Protein AF-A0A7V9KGL1-F1 (afdb_monomer_lite)

Secondary structure (DSSP, 8-state):
-----------------------------PPPS--HHHHHHHHHHHHHHHHHHHHHHHHHHTT---SSS--HHHHHHHIIIIIIIIS--S-GGGTTHHHHHHHHHHHHHH-SS---HHHHHHHHHHHHHHHHHHHHHHT-

pLDDT: mean 81.24, std 22.67, range [27.09, 98.25]

Radius of gyration: 26.01 Å; chains: 1; bounding box: 91×36×64 Å

Foldseek 3Di:
DDDDDDDDDDDPDDPDDDDDDDDPDPPDDPDPPPDQQLVLLVLLQVLLVLLQVLLVVLCVLVVHDDPDDDDLVVSLCCCLPPCCPPVNVDDNVCSCLNVLSVVQNCCSPPNPHTDHPVSSVVSNVSSVVNSVSSVVVVVD

Sequence (140 aa):
MPFRSLLQSGAWTTTRCAFSPRRKKAWPRRRPISATPAIYNSCANRCYYACFHATIAALLHEGIRPTGRWGHDYVQAQFAGQLVHRRKRYASAFRTTLVETFALRRIADYSTDSVSRAEGRRALTRTSAFTKAIAGRAGT

Structure (mmCIF, N/CA/C/O backbone):
data_AF-A0A7V9KGL1-F1
#
_entry.id   AF-A0A7V9KGL1-F1
#
loop_
_atom_site.group_PDB
_atom_site.id
_atom_site.type_symbol
_atom_site.label_atom_id
_atom_site.label_alt_id
_atom_site.label_comp_id
_atom_site.label_asym_id
_atom_site.label_entity_id
_atom_site.label_seq_id
_atom_site.pdbx_PDB_ins_code
_atom_site.Cartn_x
_atom_site.Cartn_y
_atom_site.Cartn_z
_atom_site.occupancy
_atom_site.B_iso_or_equiv
_atom_site.auth_seq_id
_atom_site.auth_comp_id
_atom_site.auth_asym_id
_atom_site.auth_atom_id
_atom_site.pdbx_PDB_model_num
ATOM 1 N N . MET A 1 1 ? 73.058 -5.006 44.826 1.00 27.09 1 MET A N 1
ATOM 2 C CA . MET A 1 1 ? 73.276 -6.356 44.257 1.00 27.09 1 MET A CA 1
ATOM 3 C C . MET A 1 1 ? 71.903 -6.981 43.991 1.00 27.09 1 MET A C 1
ATOM 5 O O . MET A 1 1 ? 70.995 -6.671 44.748 1.00 27.09 1 MET A O 1
ATOM 9 N N . PRO A 1 2 ? 71.721 -7.692 42.867 1.00 53.69 2 PRO A N 1
ATOM 10 C CA . PRO A 1 2 ? 70.763 -7.382 41.786 1.00 53.69 2 PRO A CA 1
ATOM 11 C C . PRO A 1 2 ? 69.589 -8.400 41.738 1.00 53.69 2 PRO A C 1
ATOM 13 O O . PRO A 1 2 ? 69.592 -9.344 42.509 1.00 53.69 2 PRO A O 1
ATOM 16 N N . PHE A 1 3 ? 68.519 -8.259 40.941 1.00 35.19 3 PHE A N 1
ATOM 17 C CA . PHE A 1 3 ? 68.488 -8.608 39.512 1.00 35.19 3 PHE A CA 1
ATOM 18 C C . PHE A 1 3 ? 67.146 -8.206 38.856 1.00 35.19 3 PHE A C 1
ATOM 20 O O . PHE A 1 3 ? 66.078 -8.336 39.446 1.00 35.19 3 PHE A O 1
ATOM 27 N N . ARG A 1 4 ? 67.241 -7.718 37.613 1.00 40.28 4 ARG A N 1
ATOM 28 C CA . ARG A 1 4 ? 66.166 -7.392 36.656 1.00 40.28 4 ARG A CA 1
ATOM 29 C C . ARG A 1 4 ? 65.243 -8.593 36.368 1.00 40.28 4 ARG A C 1
ATOM 31 O O . ARG A 1 4 ? 65.736 -9.712 36.371 1.00 40.28 4 ARG A O 1
ATOM 38 N N . SER A 1 5 ? 64.012 -8.362 35.891 1.00 40.62 5 SER A N 1
ATOM 39 C CA . SER A 1 5 ? 63.656 -8.649 34.481 1.00 40.62 5 SER A CA 1
ATOM 40 C C . SER A 1 5 ? 62.189 -8.341 34.138 1.00 40.62 5 SER A C 1
ATOM 42 O O . SER A 1 5 ? 61.263 -8.802 34.792 1.00 40.62 5 SER A O 1
ATOM 44 N N . LEU A 1 6 ? 62.044 -7.566 33.061 1.00 39.72 6 LEU A N 1
ATOM 45 C CA . LEU A 1 6 ? 60.922 -7.412 32.134 1.00 39.72 6 LEU A CA 1
ATOM 46 C C . LEU A 1 6 ? 59.787 -8.454 32.182 1.00 39.72 6 LEU A C 1
ATOM 48 O O . LEU A 1 6 ? 60.007 -9.626 31.891 1.00 39.72 6 LEU A O 1
ATOM 52 N N . LEU A 1 7 ? 58.549 -7.956 32.258 1.00 43.31 7 LEU A N 1
ATOM 53 C CA . LEU A 1 7 ? 57.491 -8.416 31.357 1.00 43.31 7 LEU A CA 1
ATOM 54 C C . LEU A 1 7 ? 56.688 -7.221 30.833 1.00 43.31 7 LEU A C 1
ATOM 56 O O . LEU A 1 7 ? 55.841 -6.631 31.497 1.00 43.31 7 LEU A O 1
ATOM 60 N N . GLN A 1 8 ? 57.052 -6.862 29.608 1.00 41.34 8 GLN A N 1
ATOM 61 C CA . GLN A 1 8 ? 56.340 -6.003 28.682 1.00 41.34 8 GLN A CA 1
ATOM 62 C C . GLN A 1 8 ? 55.128 -6.746 28.089 1.00 41.34 8 GLN A C 1
ATOM 64 O O . GLN A 1 8 ? 55.218 -7.923 27.753 1.00 41.34 8 GLN A O 1
ATOM 69 N N . SER A 1 9 ? 54.054 -5.987 27.863 1.00 41.81 9 SER A N 1
ATOM 70 C CA . SER A 1 9 ? 53.191 -6.079 26.674 1.00 41.81 9 SER A CA 1
ATOM 71 C C . SER A 1 9 ? 52.309 -7.325 26.497 1.00 41.81 9 SER A C 1
ATOM 73 O O . SER A 1 9 ? 52.566 -8.181 25.655 1.00 41.81 9 SER A O 1
ATOM 75 N N . GLY A 1 10 ? 51.162 -7.346 27.182 1.00 37.38 10 GLY A N 1
ATOM 76 C CA . GLY A 1 10 ? 49.999 -8.146 26.781 1.00 37.38 10 GLY A CA 1
ATOM 77 C C . GLY A 1 10 ? 49.164 -7.407 25.732 1.00 37.38 10 GLY A C 1
ATOM 78 O O . GLY A 1 10 ? 48.276 -6.627 26.070 1.00 37.38 10 GLY A O 1
ATOM 79 N N . ALA A 1 11 ? 49.487 -7.620 24.458 1.00 39.25 11 ALA A N 1
ATOM 80 C CA . ALA A 1 11 ? 48.741 -7.114 23.315 1.00 39.25 11 ALA A CA 1
ATOM 81 C C . ALA A 1 11 ? 47.332 -7.734 23.252 1.00 39.25 11 ALA A C 1
ATOM 83 O O . ALA A 1 11 ? 47.184 -8.952 23.174 1.00 39.25 11 ALA A O 1
ATOM 84 N N . TRP A 1 12 ? 46.298 -6.891 23.218 1.00 39.34 12 TRP A N 1
ATOM 85 C CA . TRP A 1 12 ? 44.946 -7.284 22.823 1.00 39.34 12 TRP A CA 1
ATOM 86 C C . TRP A 1 12 ? 44.915 -7.460 21.305 1.00 39.34 12 TRP A C 1
ATOM 88 O O . TRP A 1 12 ? 44.553 -6.554 20.555 1.00 39.34 12 TRP A O 1
ATOM 98 N N . THR A 1 13 ? 45.350 -8.620 20.827 1.00 41.91 13 THR A N 1
ATOM 99 C CA . THR A 1 13 ? 45.176 -9.004 19.430 1.00 41.91 13 THR A CA 1
ATOM 100 C C . THR A 1 13 ? 43.731 -9.419 19.193 1.00 41.91 13 THR A C 1
ATOM 102 O O . THR A 1 13 ? 43.206 -10.365 19.773 1.00 41.91 13 THR A O 1
ATOM 105 N N . THR A 1 14 ? 43.081 -8.676 18.302 1.00 48.94 14 THR A N 1
ATOM 106 C CA . THR A 1 14 ? 41.792 -8.984 17.691 1.00 48.94 14 THR A CA 1
ATOM 107 C C . THR A 1 14 ? 41.827 -10.385 17.076 1.00 48.94 14 THR A C 1
ATOM 109 O O . THR A 1 14 ? 42.299 -10.572 15.952 1.00 48.94 14 THR A O 1
ATOM 112 N N . THR A 1 15 ? 41.314 -11.383 17.793 1.00 42.72 15 THR A N 1
ATOM 113 C CA . THR A 1 15 ? 41.082 -12.718 17.238 1.00 42.72 15 THR A CA 1
ATOM 114 C C . THR A 1 15 ? 39.968 -12.622 16.202 1.00 42.72 15 THR A C 1
ATOM 116 O O . THR A 1 15 ? 38.779 -12.618 16.514 1.00 42.72 15 THR A O 1
ATOM 119 N N . ARG A 1 16 ? 40.375 -12.506 14.935 1.00 39.91 16 ARG A N 1
ATOM 120 C CA . ARG A 1 16 ? 39.522 -12.737 13.771 1.00 39.91 16 ARG A CA 1
ATOM 121 C C . ARG A 1 16 ? 38.918 -14.134 13.888 1.00 39.91 16 ARG A C 1
ATOM 123 O O . ARG A 1 16 ? 39.651 -15.119 13.898 1.00 39.91 16 ARG A O 1
ATOM 130 N N . CYS A 1 17 ? 37.591 -14.219 13.899 1.00 34.50 17 CYS A N 1
ATOM 131 C CA . CYS A 1 17 ? 36.883 -15.459 13.608 1.00 34.50 17 CYS A CA 1
ATOM 132 C C . CYS A 1 17 ? 37.379 -16.007 12.262 1.00 34.50 17 CYS A C 1
ATOM 134 O O . CYS A 1 17 ? 37.217 -15.370 11.217 1.00 34.50 17 CYS A O 1
ATOM 136 N N . ALA A 1 18 ? 38.014 -17.175 12.300 1.00 37.12 18 ALA A N 1
ATOM 137 C CA . ALA A 1 18 ? 38.490 -17.889 11.130 1.00 37.12 18 ALA A CA 1
ATOM 138 C C . ALA A 1 18 ? 37.295 -18.314 10.260 1.00 37.12 18 ALA A C 1
ATOM 140 O O . ALA A 1 18 ? 36.572 -19.262 10.563 1.00 37.12 18 ALA A O 1
ATOM 141 N N . PHE A 1 19 ? 37.079 -17.588 9.165 1.00 39.69 19 PHE A N 1
ATOM 142 C CA . PHE A 1 19 ? 36.158 -17.965 8.099 1.00 39.69 19 PHE A CA 1
ATOM 143 C C . PHE A 1 19 ? 36.759 -19.145 7.320 1.00 39.69 19 PHE A C 1
ATOM 145 O O . PHE A 1 19 ? 37.718 -18.987 6.566 1.00 39.69 19 PHE A O 1
ATOM 152 N N . SER A 1 20 ? 36.210 -20.342 7.532 1.00 37.22 20 SER A N 1
ATOM 153 C CA . SER A 1 20 ? 36.582 -21.572 6.823 1.00 37.22 20 SER A CA 1
ATOM 154 C C . SER A 1 20 ? 36.202 -21.500 5.332 1.00 37.22 20 SER A C 1
ATOM 156 O O . SER A 1 20 ? 35.017 -21.346 5.018 1.00 37.22 20 SER A O 1
ATOM 158 N N . PRO A 1 21 ? 37.143 -21.655 4.377 1.00 47.25 21 PRO A N 1
ATOM 159 C CA . PRO A 1 21 ? 36.831 -21.623 2.957 1.00 47.25 21 PRO A CA 1
ATOM 160 C C . PRO A 1 21 ? 36.684 -23.052 2.413 1.00 47.25 21 PRO A C 1
ATOM 162 O O . PRO A 1 21 ? 37.593 -23.596 1.791 1.00 47.25 21 PRO A O 1
ATOM 165 N N . ARG A 1 22 ? 35.518 -23.683 2.603 1.00 48.16 22 ARG A N 1
ATOM 166 C CA . ARG A 1 22 ? 35.149 -24.910 1.864 1.00 48.16 22 ARG A CA 1
ATOM 167 C C . ARG A 1 22 ? 33.680 -24.929 1.446 1.00 48.16 22 ARG A C 1
ATOM 169 O O . ARG A 1 22 ? 32.890 -25.721 1.940 1.00 48.16 22 ARG A O 1
ATOM 176 N N . ARG A 1 23 ? 33.338 -24.123 0.436 1.00 49.12 23 ARG A N 1
ATOM 177 C CA . ARG A 1 23 ? 32.319 -24.476 -0.572 1.00 49.12 23 ARG A CA 1
ATOM 178 C C . ARG A 1 23 ? 32.755 -23.963 -1.943 1.00 49.12 23 ARG A C 1
ATOM 180 O O . ARG A 1 23 ? 32.566 -22.801 -2.282 1.00 49.12 23 ARG A O 1
ATOM 187 N N . LYS A 1 24 ? 33.329 -24.861 -2.747 1.00 41.38 24 LYS A N 1
ATOM 188 C CA . LYS A 1 24 ? 33.563 -24.659 -4.182 1.00 41.38 24 LYS A CA 1
ATOM 189 C C . LYS A 1 24 ? 32.228 -24.764 -4.936 1.00 41.38 24 LYS A C 1
ATOM 191 O O . LYS A 1 24 ? 31.931 -25.776 -5.553 1.00 41.38 24 LYS A O 1
ATOM 196 N N . LYS A 1 25 ? 31.406 -23.720 -4.863 1.00 45.69 25 LYS A N 1
ATOM 197 C CA . LYS A 1 25 ? 30.493 -23.337 -5.947 1.00 45.69 25 LYS A CA 1
ATOM 198 C C . LYS A 1 25 ? 30.664 -21.838 -6.093 1.00 45.69 25 LYS A C 1
ATOM 200 O O . LYS A 1 25 ? 30.169 -21.076 -5.269 1.00 45.69 25 LYS A O 1
ATOM 205 N N . ALA A 1 26 ? 31.473 -21.446 -7.070 1.00 43.44 26 ALA A N 1
ATOM 206 C CA . ALA A 1 26 ? 31.681 -20.052 -7.407 1.00 43.44 26 ALA A CA 1
ATOM 207 C C . ALA A 1 26 ? 30.313 -19.439 -7.723 1.00 43.44 26 ALA A C 1
ATOM 209 O O . ALA A 1 26 ? 29.721 -19.730 -8.760 1.00 43.44 26 ALA A O 1
ATOM 210 N N . TRP A 1 27 ? 29.785 -18.628 -6.805 1.00 40.28 27 TRP A N 1
ATOM 211 C CA . TRP A 1 27 ? 28.708 -17.714 -7.148 1.00 40.28 27 TRP A CA 1
ATOM 212 C C . TRP A 1 27 ? 29.272 -16.810 -8.248 1.00 40.28 27 TRP A C 1
ATOM 214 O O . TRP A 1 27 ? 30.336 -16.219 -8.023 1.00 40.28 27 TRP A O 1
ATOM 224 N N . PRO A 1 28 ? 28.655 -16.735 -9.442 1.00 49.81 28 PRO A N 1
ATOM 225 C CA . PRO A 1 28 ? 29.168 -15.886 -10.504 1.00 49.81 28 PRO A CA 1
ATOM 226 C C . PRO A 1 28 ? 29.331 -14.481 -9.934 1.00 49.81 28 PRO A C 1
ATOM 228 O O . PRO A 1 28 ? 28.439 -13.994 -9.231 1.00 49.81 28 PRO A O 1
ATOM 231 N N . ARG A 1 29 ? 30.511 -13.884 -10.161 1.00 54.22 29 ARG A N 1
ATOM 232 C CA . ARG A 1 29 ? 30.881 -12.544 -9.684 1.00 54.22 29 ARG A CA 1
ATOM 233 C C . ARG A 1 29 ? 29.648 -11.656 -9.795 1.00 54.22 29 ARG A C 1
ATOM 235 O O . ARG A 1 29 ? 29.126 -11.493 -10.898 1.00 54.22 29 ARG A O 1
ATOM 242 N N . ARG A 1 30 ? 29.128 -11.183 -8.652 1.00 56.22 30 ARG A N 1
ATOM 243 C CA . ARG A 1 30 ? 27.940 -10.323 -8.621 1.00 56.22 30 ARG A CA 1
ATOM 244 C C . ARG A 1 30 ? 28.188 -9.223 -9.647 1.00 56.22 30 ARG A C 1
ATOM 246 O O . ARG A 1 30 ? 29.169 -8.494 -9.510 1.00 56.22 30 ARG A O 1
ATOM 253 N N . ARG A 1 31 ? 27.362 -9.169 -10.701 1.00 49.72 31 ARG A N 1
ATOM 254 C CA . ARG A 1 31 ? 27.413 -8.070 -11.672 1.00 49.72 31 ARG A CA 1
ATOM 255 C C . ARG A 1 31 ? 27.407 -6.764 -10.868 1.00 49.72 31 ARG A C 1
ATOM 257 O O . ARG A 1 31 ? 26.720 -6.724 -9.838 1.00 49.72 31 ARG A O 1
ATOM 264 N N . PRO A 1 32 ? 28.164 -5.729 -11.269 1.00 50.62 32 PRO A N 1
ATOM 265 C CA . PRO A 1 32 ? 28.063 -4.438 -10.606 1.00 50.62 32 PRO A CA 1
ATOM 266 C C . PRO A 1 32 ? 26.579 -4.057 -10.526 1.00 50.62 32 PRO A C 1
ATOM 268 O O . PRO A 1 32 ? 25.836 -4.224 -11.491 1.00 50.62 32 PRO A O 1
ATOM 271 N N . ILE A 1 33 ? 26.136 -3.610 -9.348 1.00 56.19 33 ILE A N 1
ATOM 272 C CA . ILE A 1 33 ? 24.727 -3.335 -8.991 1.00 56.19 33 ILE A CA 1
ATOM 273 C C . ILE A 1 33 ? 24.109 -2.219 -9.875 1.00 56.19 33 ILE A C 1
ATOM 275 O O . ILE A 1 33 ? 22.938 -1.871 -9.757 1.00 56.19 33 ILE A O 1
ATOM 279 N N . SER A 1 34 ? 24.871 -1.672 -10.819 1.00 56.16 34 SER A N 1
ATOM 280 C CA . SER A 1 34 ? 24.454 -0.699 -11.818 1.00 56.16 34 SER A CA 1
ATOM 281 C C . SER A 1 34 ? 23.768 -1.362 -13.021 1.00 56.16 34 SER A C 1
ATOM 283 O O . SER A 1 34 ? 24.291 -1.368 -14.132 1.00 56.16 34 SER A O 1
ATOM 285 N N . ALA A 1 35 ? 22.560 -1.874 -12.807 1.00 50.69 35 ALA A N 1
ATOM 286 C CA . ALA A 1 35 ? 21.544 -1.913 -13.852 1.00 50.69 35 ALA A CA 1
ATOM 287 C C . ALA A 1 35 ? 20.264 -1.337 -13.244 1.00 50.69 35 ALA A C 1
ATOM 289 O O . ALA A 1 35 ? 19.572 -1.967 -12.445 1.00 50.69 35 ALA A O 1
ATOM 290 N N . THR A 1 36 ? 20.009 -0.083 -13.594 1.00 60.12 36 THR A N 1
ATOM 291 C CA . THR A 1 36 ? 18.923 0.783 -13.130 1.00 60.12 36 THR A CA 1
ATOM 292 C C . THR A 1 36 ? 17.533 0.129 -12.997 1.00 60.12 36 THR A C 1
ATOM 294 O O . THR A 1 36 ? 16.858 0.496 -12.041 1.00 60.12 36 THR A O 1
ATOM 297 N N . PRO A 1 37 ? 17.085 -0.852 -13.809 1.00 65.38 37 PRO A N 1
ATOM 298 C CA . PRO A 1 37 ? 15.730 -1.410 -13.689 1.00 65.38 37 PRO A CA 1
ATOM 299 C C . PRO A 1 37 ? 15.524 -2.326 -12.469 1.00 65.38 37 PRO A C 1
ATOM 301 O O . PRO A 1 37 ? 14.493 -2.265 -11.801 1.00 65.38 37 PRO A O 1
ATOM 304 N N . ALA A 1 38 ? 16.524 -3.138 -12.111 1.00 79.12 38 ALA A N 1
ATOM 305 C CA . ALA A 1 38 ? 16.371 -4.168 -11.076 1.00 79.12 38 ALA A CA 1
ATOM 306 C C . ALA A 1 38 ? 16.128 -3.581 -9.671 1.00 79.12 38 ALA A C 1
ATOM 308 O O . ALA A 1 38 ? 15.399 -4.153 -8.854 1.00 79.12 38 ALA A O 1
ATOM 309 N N . ILE A 1 39 ? 16.713 -2.411 -9.391 1.00 86.62 39 ILE A N 1
ATOM 310 C CA . ILE A 1 39 ? 16.528 -1.699 -8.120 1.00 86.62 39 ILE A CA 1
ATOM 311 C C . ILE A 1 39 ? 15.117 -1.108 -8.034 1.00 86.62 39 ILE A C 1
ATOM 313 O O . ILE A 1 39 ? 14.512 -1.157 -6.964 1.00 86.62 39 ILE A O 1
ATOM 317 N N . TYR A 1 40 ? 14.567 -0.581 -9.134 1.00 92.00 40 TYR A N 1
ATOM 318 C CA . TYR A 1 40 ? 13.210 -0.023 -9.139 1.00 92.00 40 TYR A CA 1
ATOM 319 C C . TYR A 1 40 ? 12.141 -1.113 -9.062 1.00 92.00 40 TYR A C 1
ATOM 321 O O . TYR A 1 40 ? 11.180 -0.940 -8.315 1.00 92.00 40 TYR A O 1
ATOM 329 N N . ASN A 1 41 ? 12.361 -2.268 -9.696 1.00 92.50 41 ASN A N 1
ATOM 330 C CA . ASN A 1 41 ? 11.506 -3.444 -9.513 1.00 92.50 41 ASN A CA 1
ATOM 331 C C . ASN A 1 41 ? 11.506 -3.896 -8.043 1.00 92.50 41 ASN A C 1
ATOM 333 O O . ASN A 1 41 ? 10.453 -4.026 -7.417 1.00 92.50 41 ASN A O 1
ATOM 337 N N . SER A 1 42 ? 12.696 -4.017 -7.445 1.00 93.50 42 SER A N 1
ATOM 338 C CA . SER A 1 42 ? 12.840 -4.345 -6.019 1.00 93.50 42 SER A CA 1
ATOM 339 C C . SER A 1 42 ? 12.176 -3.301 -5.112 1.00 93.50 42 SER A C 1
ATOM 341 O O . SER A 1 42 ? 11.582 -3.640 -4.088 1.00 93.50 42 SER A O 1
ATOM 343 N N . CYS A 1 43 ? 12.268 -2.020 -5.476 1.00 95.25 43 CYS A N 1
ATOM 344 C CA . CYS A 1 43 ? 11.627 -0.924 -4.758 1.00 95.25 43 CYS A CA 1
ATOM 345 C C . CYS A 1 43 ? 10.099 -1.040 -4.816 1.00 95.25 43 CYS A C 1
ATOM 347 O O . CYS A 1 43 ? 9.462 -0.965 -3.768 1.00 95.25 43 CYS A O 1
ATOM 349 N N . ALA A 1 44 ? 9.519 -1.284 -5.994 1.00 96.12 44 ALA A N 1
ATOM 350 C CA . ALA A 1 44 ? 8.078 -1.455 -6.172 1.00 96.12 44 ALA A CA 1
ATOM 351 C C . ALA A 1 44 ? 7.535 -2.644 -5.365 1.00 96.12 44 ALA A C 1
ATOM 353 O O . ALA A 1 44 ? 6.550 -2.493 -4.640 1.00 96.12 44 ALA A O 1
ATOM 354 N N . ASN A 1 45 ? 8.226 -3.788 -5.411 1.00 95.94 45 ASN A N 1
ATOM 355 C CA . ASN A 1 45 ? 7.883 -4.969 -4.620 1.00 95.94 45 ASN A CA 1
ATOM 356 C C . ASN A 1 45 ? 7.856 -4.649 -3.111 1.00 95.94 45 ASN A C 1
ATOM 358 O O . ASN A 1 45 ? 6.850 -4.883 -2.436 1.00 95.94 45 ASN A O 1
ATOM 362 N N . ARG A 1 46 ? 8.916 -4.014 -2.589 1.00 97.06 46 ARG A N 1
ATOM 363 C CA . ARG A 1 46 ? 8.998 -3.620 -1.170 1.00 97.06 46 ARG A CA 1
ATOM 364 C C . ARG A 1 46 ? 7.944 -2.585 -0.782 1.00 97.06 46 ARG A C 1
ATOM 366 O O . ARG A 1 46 ? 7.372 -2.686 0.300 1.00 97.06 46 ARG A O 1
ATOM 373 N N . CYS A 1 47 ? 7.670 -1.613 -1.653 1.00 97.69 47 CYS A N 1
ATOM 374 C CA . CYS A 1 47 ? 6.639 -0.600 -1.429 1.00 97.69 47 CYS A CA 1
ATOM 375 C C . CYS A 1 47 ? 5.259 -1.239 -1.270 1.00 97.69 47 CYS A C 1
ATOM 377 O O . CYS A 1 47 ? 4.527 -0.916 -0.335 1.00 97.69 47 CYS A O 1
ATOM 379 N N . TYR A 1 48 ? 4.933 -2.193 -2.142 1.00 97.81 48 TYR A N 1
ATOM 380 C CA . TYR A 1 48 ? 3.683 -2.929 -2.053 1.00 97.81 48 TYR A CA 1
ATOM 381 C C . TYR A 1 48 ? 3.540 -3.666 -0.717 1.00 97.81 48 TYR A C 1
ATOM 383 O O . TYR A 1 48 ? 2.541 -3.482 -0.023 1.00 97.81 48 TYR A O 1
ATOM 391 N N . TYR A 1 49 ? 4.534 -4.470 -0.328 1.00 97.94 49 TYR A N 1
ATOM 392 C CA . TYR A 1 49 ? 4.444 -5.245 0.911 1.00 97.94 49 TYR A CA 1
ATOM 393 C C . TYR A 1 49 ? 4.413 -4.357 2.158 1.00 97.94 49 TYR A C 1
ATOM 395 O O . TYR A 1 49 ? 3.672 -4.654 3.094 1.00 97.94 49 TYR A O 1
ATOM 403 N N . ALA A 1 50 ? 5.134 -3.233 2.156 1.00 98.12 50 ALA A N 1
ATOM 404 C CA . ALA A 1 50 ? 5.049 -2.246 3.229 1.00 98.12 50 ALA A CA 1
ATOM 405 C C . ALA A 1 50 ? 3.625 -1.684 3.372 1.00 98.12 50 ALA A C 1
ATOM 407 O O . ALA A 1 50 ? 3.069 -1.685 4.471 1.00 98.12 50 ALA A O 1
ATOM 408 N N . CYS A 1 51 ? 2.999 -1.271 2.263 1.00 98.06 51 CYS A N 1
ATOM 409 C CA . CYS A 1 51 ? 1.606 -0.823 2.262 1.00 98.06 51 CYS A CA 1
ATOM 410 C C . CYS A 1 51 ? 0.648 -1.936 2.701 1.00 98.06 51 CYS A C 1
ATOM 412 O O . CYS A 1 51 ? -0.262 -1.687 3.489 1.00 98.06 51 CYS A O 1
ATOM 414 N N . PHE A 1 52 ? 0.853 -3.166 2.229 1.00 98.25 52 PHE A N 1
ATOM 415 C CA . PHE A 1 52 ? -0.001 -4.307 2.551 1.00 98.25 52 PHE A CA 1
ATOM 416 C C . PHE A 1 52 ? 0.021 -4.631 4.050 1.00 98.25 52 PHE A C 1
ATOM 418 O O . PHE A 1 52 ? -1.035 -4.704 4.677 1.00 98.25 52 PHE A O 1
ATOM 425 N N . HIS A 1 53 ? 1.207 -4.742 4.651 1.00 97.88 53 HIS A N 1
ATOM 426 C CA . HIS A 1 53 ? 1.344 -5.010 6.083 1.00 97.88 53 HIS A CA 1
ATOM 427 C C . HIS A 1 53 ? 0.842 -3.855 6.949 1.00 97.88 53 HIS A C 1
ATOM 429 O O . HIS A 1 53 ? 0.135 -4.100 7.926 1.00 97.88 53 HIS A O 1
ATOM 435 N N . ALA A 1 54 ? 1.127 -2.606 6.572 1.00 97.75 54 ALA A N 1
ATOM 436 C CA . ALA A 1 54 ? 0.578 -1.449 7.276 1.00 97.75 54 ALA A CA 1
ATOM 437 C C . ALA A 1 54 ? -0.958 -1.449 7.235 1.00 97.75 54 ALA A C 1
ATOM 439 O O . ALA A 1 54 ? -1.615 -1.177 8.234 1.00 97.75 54 ALA A O 1
ATOM 440 N N . THR A 1 55 ? -1.544 -1.829 6.101 1.00 97.69 55 THR A N 1
ATOM 441 C CA . THR A 1 55 ? -2.999 -1.927 5.956 1.00 97.69 55 THR A CA 1
ATOM 442 C C . THR A 1 55 ? -3.594 -3.015 6.835 1.00 97.69 55 THR A C 1
ATOM 444 O O . THR A 1 55 ? -4.610 -2.783 7.482 1.00 97.69 55 THR A O 1
ATOM 447 N N . ILE A 1 56 ? -2.959 -4.188 6.896 1.00 97.75 56 ILE A N 1
ATOM 448 C CA . ILE A 1 56 ? -3.370 -5.254 7.816 1.00 97.75 56 ILE A CA 1
ATOM 449 C C . ILE A 1 56 ? -3.338 -4.747 9.260 1.00 97.75 56 ILE A C 1
ATOM 451 O O . ILE A 1 56 ? -4.307 -4.947 9.985 1.00 97.75 56 ILE A O 1
ATOM 455 N N . ALA A 1 57 ? -2.278 -4.041 9.662 1.00 97.25 57 ALA A N 1
ATOM 456 C CA . ALA A 1 57 ? -2.190 -3.450 10.995 1.00 97.25 57 ALA A CA 1
ATOM 457 C C . ALA A 1 57 ? -3.332 -2.450 11.260 1.00 97.25 57 ALA A C 1
ATOM 459 O O . ALA A 1 57 ? -3.984 -2.533 12.296 1.00 97.25 57 ALA A O 1
ATOM 460 N N . ALA A 1 58 ? -3.635 -1.566 10.304 1.00 97.00 58 ALA A N 1
ATOM 461 C CA . ALA A 1 58 ? -4.741 -0.613 10.411 1.00 97.00 58 ALA A CA 1
ATOM 462 C C . ALA A 1 58 ? -6.114 -1.301 10.518 1.00 97.00 58 ALA A C 1
ATOM 464 O O . ALA A 1 58 ? -6.953 -0.898 11.321 1.00 97.00 58 ALA A O 1
ATOM 465 N N . LEU A 1 59 ? -6.352 -2.353 9.729 1.00 96.81 59 LEU A N 1
ATOM 466 C CA . LEU A 1 59 ? -7.593 -3.129 9.782 1.00 96.81 59 LEU A CA 1
ATOM 467 C C . LEU A 1 59 ? -7.738 -3.851 11.124 1.00 96.81 59 LEU A C 1
ATOM 469 O O . LEU A 1 59 ? -8.808 -3.798 11.725 1.00 96.81 59 LEU A O 1
ATOM 473 N N . LEU A 1 60 ? -6.659 -4.461 11.618 1.00 96.50 60 LEU A N 1
ATOM 474 C CA . LEU A 1 60 ? -6.636 -5.128 12.919 1.00 96.50 60 LEU A CA 1
ATOM 475 C C . LEU A 1 60 ? -6.892 -4.155 14.072 1.00 96.50 60 LEU A C 1
ATOM 477 O O . LEU A 1 60 ? -7.679 -4.478 14.958 1.00 96.50 60 LEU A O 1
ATOM 481 N N . HIS A 1 61 ? -6.283 -2.968 14.031 1.00 95.38 61 HIS A N 1
ATOM 482 C CA . HIS A 1 61 ? -6.512 -1.899 15.006 1.00 95.38 61 HIS A CA 1
ATOM 483 C C . HIS A 1 61 ? -7.990 -1.481 15.071 1.00 95.38 61 HIS A C 1
ATOM 485 O O . HIS A 1 61 ? -8.528 -1.174 16.126 1.00 95.38 61 HIS A O 1
ATOM 491 N N . GLU A 1 62 ? -8.676 -1.523 13.933 1.00 94.94 62 GLU A N 1
ATOM 492 C CA . GLU A 1 62 ? -10.088 -1.163 13.793 1.00 94.94 62 GLU A CA 1
ATOM 493 C C . GLU A 1 62 ? -11.042 -2.363 13.981 1.00 94.94 62 GLU A C 1
ATOM 495 O O . GLU A 1 62 ? -12.243 -2.257 13.697 1.00 94.94 62 GLU A O 1
ATOM 500 N N . GLY A 1 63 ? -10.516 -3.503 14.448 1.00 95.62 63 GLY A N 1
ATOM 501 C CA . GLY A 1 63 ? -11.267 -4.724 14.749 1.00 95.62 63 GLY A CA 1
ATOM 502 C C . GLY A 1 63 ? -11.708 -5.528 13.522 1.00 95.62 63 GLY A C 1
ATOM 503 O O . GLY A 1 63 ? -12.510 -6.450 13.644 1.00 95.62 63 GLY A O 1
ATOM 504 N N . ILE A 1 64 ? -11.207 -5.202 12.330 1.00 96.19 64 ILE A N 1
ATOM 505 C CA . ILE A 1 64 ? -11.593 -5.850 11.075 1.00 96.19 64 ILE A CA 1
ATOM 506 C C . ILE A 1 64 ? -10.661 -7.036 10.816 1.00 96.19 64 ILE A C 1
ATOM 508 O O . ILE A 1 64 ? -9.452 -6.875 10.642 1.00 96.19 64 ILE A O 1
ATOM 512 N N . ARG A 1 65 ? -11.234 -8.240 10.743 1.00 96.00 65 ARG A N 1
ATOM 513 C CA . ARG A 1 65 ? -10.512 -9.496 10.491 1.00 96.00 65 ARG A CA 1
ATOM 514 C C . ARG A 1 65 ? -11.100 -10.229 9.285 1.00 96.00 65 ARG A C 1
ATOM 516 O O . ARG A 1 65 ? -12.305 -10.137 9.065 1.00 96.00 65 ARG A O 1
ATOM 523 N N . PRO A 1 66 ? -10.285 -10.924 8.477 1.00 94.62 66 PRO A N 1
ATOM 524 C CA . PRO A 1 66 ? -10.793 -11.811 7.441 1.00 94.62 66 PRO A CA 1
ATOM 525 C C . PRO A 1 66 ? -11.406 -13.063 8.077 1.00 94.62 66 PRO A C 1
ATOM 527 O O . PRO A 1 66 ? -11.016 -13.473 9.168 1.00 94.62 66 PRO A O 1
ATOM 530 N N . THR A 1 67 ? -12.308 -13.719 7.352 1.00 90.00 67 THR A N 1
ATOM 531 C CA . THR A 1 67 ? -12.821 -15.056 7.700 1.00 90.00 67 THR A CA 1
ATOM 532 C C . THR A 1 67 ? -11.830 -16.179 7.365 1.00 90.00 67 THR A C 1
ATOM 534 O O . THR A 1 67 ? -12.024 -17.318 7.771 1.00 90.00 67 THR A O 1
ATOM 537 N N . GLY A 1 68 ? -10.752 -15.865 6.640 1.00 91.75 68 GLY A N 1
ATOM 538 C CA . GLY A 1 68 ? -9.691 -16.795 6.258 1.00 91.75 68 GLY A CA 1
ATOM 539 C C . GLY A 1 68 ? -8.358 -16.074 6.060 1.00 91.75 68 GLY A C 1
ATOM 540 O O . GLY A 1 68 ? -7.948 -15.261 6.887 1.00 91.75 68 GLY A O 1
ATOM 541 N N . ARG A 1 69 ? -7.661 -16.344 4.949 1.00 93.56 69 ARG A N 1
ATOM 542 C CA . ARG A 1 69 ? -6.386 -15.673 4.638 1.00 93.56 69 ARG A CA 1
ATOM 543 C C . ARG A 1 69 ? -6.575 -14.194 4.291 1.00 93.56 69 ARG A C 1
ATOM 545 O O . ARG A 1 69 ? -7.578 -13.803 3.695 1.00 93.56 69 ARG A O 1
ATOM 552 N N . TRP A 1 70 ? -5.551 -13.388 4.563 1.00 96.00 70 TRP A N 1
ATOM 553 C CA . TRP A 1 70 ? -5.465 -12.010 4.079 1.00 96.00 70 TRP A CA 1
ATOM 554 C C . TRP A 1 70 ? -5.254 -11.982 2.560 1.00 96.00 70 TRP A C 1
ATOM 556 O O . TRP A 1 70 ? -4.127 -12.006 2.070 1.00 96.00 70 TRP A O 1
ATOM 566 N N . GLY A 1 71 ? -6.355 -11.967 1.807 1.00 95.69 71 GLY A N 1
ATOM 567 C CA . GLY A 1 71 ? -6.337 -11.805 0.354 1.00 95.69 71 GLY A CA 1
ATOM 568 C C . GLY A 1 71 ? -6.050 -10.360 -0.055 1.00 95.69 71 GLY A C 1
ATOM 569 O O . GLY A 1 71 ? -6.501 -9.424 0.604 1.00 95.69 71 GLY A O 1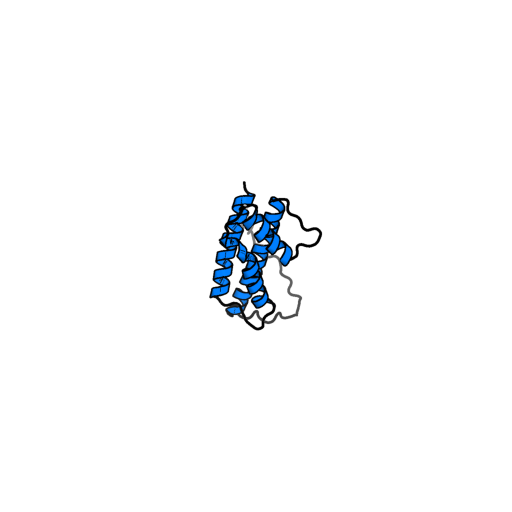
ATOM 570 N N . HIS A 1 72 ? -5.327 -10.173 -1.159 1.00 94.38 72 HIS A N 1
ATOM 571 C CA . HIS A 1 72 ? -4.996 -8.844 -1.679 1.00 94.38 72 HIS A CA 1
ATOM 572 C C . HIS A 1 72 ? -6.251 -8.011 -1.973 1.00 94.38 72 HIS A C 1
ATOM 574 O O . HIS A 1 72 ? -6.349 -6.882 -1.493 1.00 94.38 72 HIS A O 1
ATOM 580 N N . ASP A 1 73 ? -7.235 -8.605 -2.650 1.00 94.44 73 ASP A N 1
ATOM 581 C CA . ASP A 1 73 ? -8.497 -7.942 -2.998 1.00 94.44 73 ASP A CA 1
ATOM 582 C C . ASP A 1 73 ? -9.305 -7.582 -1.747 1.00 94.44 73 ASP A C 1
ATOM 584 O O . ASP A 1 73 ? -9.823 -6.473 -1.625 1.00 94.44 73 ASP A O 1
ATOM 588 N N . TYR A 1 74 ? -9.344 -8.492 -0.766 1.00 96.25 74 TYR A N 1
ATOM 589 C CA . TYR A 1 74 ? -10.016 -8.255 0.509 1.00 96.25 74 TYR A CA 1
ATOM 590 C C . TYR A 1 74 ? -9.398 -7.068 1.254 1.00 96.25 74 TYR A C 1
ATOM 592 O O . TYR A 1 74 ? -10.108 -6.150 1.655 1.00 96.25 74 TYR A O 1
ATOM 600 N N . VAL A 1 75 ? -8.072 -7.057 1.413 1.00 96.88 75 VAL A N 1
ATOM 601 C CA . VAL A 1 75 ? -7.357 -5.985 2.120 1.00 96.88 75 VAL A CA 1
ATOM 602 C C . VAL A 1 75 ? -7.580 -4.634 1.435 1.00 96.88 75 VAL A C 1
ATOM 604 O O . VAL A 1 75 ? -7.863 -3.645 2.113 1.00 96.88 75 VAL A O 1
ATOM 607 N N . GLN A 1 76 ? -7.519 -4.593 0.101 1.00 96.19 76 GLN A N 1
ATOM 608 C CA . GLN A 1 76 ? -7.794 -3.386 -0.683 1.00 96.19 76 GLN A CA 1
ATOM 609 C C . GLN A 1 76 ? -9.232 -2.888 -0.487 1.00 96.19 76 GLN A C 1
ATOM 611 O O . GLN A 1 76 ? -9.442 -1.711 -0.179 1.00 96.19 76 GLN A O 1
ATOM 616 N N . ALA A 1 77 ? -10.215 -3.782 -0.620 1.00 96.00 77 ALA A N 1
ATOM 617 C CA . ALA A 1 77 ? -11.627 -3.448 -0.486 1.00 96.00 77 ALA A CA 1
ATOM 618 C C . ALA A 1 77 ? -11.973 -2.966 0.929 1.00 96.00 77 ALA A C 1
ATOM 620 O O . ALA A 1 77 ? -12.659 -1.954 1.080 1.00 96.00 77 ALA A O 1
ATOM 621 N N . GLN A 1 78 ? -11.470 -3.639 1.968 1.00 97.38 78 GLN A N 1
ATOM 622 C CA . GLN A 1 78 ? -11.739 -3.246 3.351 1.00 97.38 78 GLN A CA 1
ATOM 623 C C . GLN A 1 78 ? -11.079 -1.918 3.708 1.00 97.38 78 GLN A C 1
ATOM 625 O O . GLN A 1 78 ? -11.721 -1.077 4.334 1.00 97.38 78 GLN A O 1
ATOM 630 N N . PHE A 1 79 ? -9.837 -1.677 3.286 1.00 97.19 79 PHE A N 1
ATOM 631 C CA . PHE A 1 79 ? -9.181 -0.407 3.580 1.00 97.19 79 PHE A CA 1
ATOM 632 C C . PHE A 1 79 ? -9.909 0.771 2.927 1.00 97.19 79 PHE A C 1
ATOM 634 O O . PHE A 1 79 ? -10.292 1.722 3.610 1.00 97.19 79 PHE A O 1
ATOM 641 N N . ALA A 1 80 ? -10.165 0.693 1.619 1.00 96.88 80 ALA A N 1
ATOM 642 C CA . ALA A 1 80 ? -10.863 1.755 0.905 1.00 96.88 80 ALA A CA 1
ATOM 643 C C . ALA A 1 80 ? -12.311 1.913 1.400 1.00 96.88 80 ALA A C 1
ATOM 645 O O . ALA A 1 80 ? -12.754 3.020 1.698 1.00 96.88 80 ALA A O 1
ATOM 646 N N . GLY A 1 81 ? -13.056 0.814 1.517 1.00 96.94 81 GLY A N 1
ATOM 647 C CA . GLY A 1 81 ? -14.467 0.834 1.893 1.00 96.94 81 GLY A CA 1
ATOM 648 C C . GLY A 1 81 ? -14.698 1.235 3.348 1.00 96.94 81 GLY A C 1
ATOM 649 O O . GLY A 1 81 ? -15.495 2.131 3.622 1.00 96.94 81 GLY A O 1
ATOM 650 N N . GLN A 1 82 ? -14.003 0.596 4.289 1.00 97.44 82 GLN A N 1
ATOM 651 C CA . GLN A 1 82 ? -14.228 0.830 5.715 1.00 97.44 82 GLN A CA 1
ATOM 652 C C . GLN A 1 82 ? -13.434 2.025 6.218 1.00 97.44 82 GLN A C 1
ATOM 654 O O . GLN A 1 82 ? -14.012 2.926 6.818 1.00 97.44 82 GLN A O 1
ATOM 659 N N . LEU A 1 83 ? -12.124 2.054 5.980 1.00 96.94 83 LEU A N 1
ATOM 660 C CA . LEU A 1 83 ? -11.239 2.992 6.668 1.00 96.94 83 LEU A CA 1
ATOM 661 C C . LEU A 1 83 ? -11.119 4.349 5.962 1.00 96.94 83 LEU A C 1
ATOM 663 O O . LEU A 1 83 ? -10.878 5.350 6.635 1.00 96.94 83 LEU A O 1
ATOM 667 N N . VAL A 1 84 ? -11.349 4.412 4.648 1.00 97.12 84 VAL A N 1
ATOM 668 C CA . VAL A 1 84 ? -11.377 5.679 3.893 1.00 97.12 84 VAL A CA 1
ATOM 669 C C . VAL A 1 84 ? -12.805 6.202 3.714 1.00 97.12 84 VAL A C 1
ATOM 671 O O . VAL A 1 84 ? -13.080 7.340 4.082 1.00 97.12 84 VAL A O 1
ATOM 674 N N . HIS A 1 85 ? -13.730 5.394 3.187 1.00 95.94 85 HIS A N 1
ATOM 675 C CA . HIS A 1 85 ? -15.072 5.883 2.832 1.00 95.94 85 HIS A CA 1
ATOM 676 C C . HIS A 1 85 ? -16.040 5.949 4.013 1.00 95.94 85 HIS A C 1
ATOM 678 O O . HIS A 1 85 ? -16.579 7.015 4.303 1.00 95.94 85 HIS A O 1
ATOM 684 N N . ARG A 1 86 ? -16.279 4.824 4.700 1.00 96.44 86 ARG A N 1
ATOM 685 C CA . ARG A 1 86 ? -17.311 4.748 5.750 1.00 96.44 86 ARG A CA 1
ATOM 686 C C . ARG A 1 86 ? -16.879 5.420 7.049 1.00 96.44 86 ARG A C 1
ATOM 688 O O . ARG A 1 86 ? -17.570 6.303 7.542 1.00 96.44 86 ARG A O 1
ATOM 695 N N . ARG A 1 87 ? -15.730 5.018 7.599 1.00 95.81 87 ARG A N 1
ATOM 696 C CA . ARG A 1 87 ? -15.227 5.506 8.895 1.00 95.81 87 ARG A CA 1
ATOM 697 C C . ARG A 1 87 ? -14.378 6.774 8.784 1.00 95.81 87 ARG A C 1
ATOM 699 O O . ARG A 1 87 ? -14.071 7.369 9.812 1.00 95.81 87 ARG A O 1
ATOM 706 N N . LYS A 1 88 ? -13.967 7.165 7.567 1.00 95.19 88 LYS A N 1
ATOM 707 C CA . LYS A 1 88 ? -13.164 8.373 7.281 1.00 95.19 88 LYS A CA 1
ATOM 708 C C . LYS A 1 88 ? -11.928 8.519 8.183 1.00 95.19 88 LYS A C 1
ATOM 710 O O . LYS A 1 88 ? -11.565 9.615 8.600 1.00 95.19 88 LYS A O 1
ATOM 715 N N . ARG A 1 89 ? -11.279 7.398 8.514 1.00 95.50 89 ARG A N 1
ATOM 716 C CA . ARG A 1 89 ? -10.080 7.361 9.368 1.00 95.50 89 ARG A CA 1
ATOM 717 C C . ARG A 1 89 ? -8.834 7.831 8.626 1.00 95.50 89 ARG A C 1
ATOM 719 O O . ARG A 1 89 ? -7.925 8.381 9.244 1.00 95.50 89 ARG A O 1
ATOM 726 N N . TYR A 1 90 ? -8.797 7.624 7.315 1.00 96.06 90 TYR A N 1
ATOM 727 C CA . TYR A 1 90 ? -7.680 7.998 6.456 1.00 96.06 90 TYR A CA 1
ATOM 728 C C . TYR A 1 90 ? -8.143 8.908 5.320 1.00 96.06 90 TYR A C 1
ATOM 730 O O . TYR A 1 90 ? -9.288 8.836 4.875 1.00 96.06 90 TYR A O 1
ATOM 738 N N . ALA A 1 91 ? -7.228 9.753 4.841 1.00 95.44 91 ALA A N 1
ATOM 739 C CA . ALA A 1 91 ? -7.492 10.674 3.744 1.00 95.44 91 ALA A CA 1
ATOM 740 C C . ALA A 1 91 ? -7.901 9.935 2.458 1.00 95.44 91 ALA A C 1
ATOM 742 O O . ALA A 1 91 ? -7.364 8.872 2.134 1.00 95.44 91 ALA A O 1
ATOM 743 N N . SER A 1 92 ? -8.795 10.549 1.678 1.00 95.50 92 SER A N 1
ATOM 744 C CA . SER A 1 92 ? -9.266 10.018 0.390 1.00 95.50 92 SER A CA 1
ATOM 745 C C . SER A 1 92 ? -8.127 9.746 -0.598 1.00 95.50 92 SER A C 1
ATOM 747 O O . SER A 1 92 ? -8.194 8.779 -1.356 1.00 95.50 92 SER A O 1
ATOM 749 N N . ALA A 1 93 ? -7.045 10.528 -0.528 1.00 94.31 93 ALA A N 1
ATOM 750 C CA . ALA A 1 93 ? -5.834 10.351 -1.329 1.00 94.31 93 ALA A CA 1
ATOM 751 C C . ALA A 1 93 ? -5.162 8.977 -1.144 1.00 94.31 93 ALA A C 1
ATOM 753 O O . ALA A 1 93 ? -4.432 8.526 -2.022 1.00 94.31 93 ALA A O 1
ATOM 754 N N . PHE A 1 94 ? -5.409 8.285 -0.026 1.00 95.69 94 PHE A N 1
ATOM 755 C CA . PHE A 1 94 ? -4.839 6.963 0.235 1.00 95.69 94 PHE A CA 1
ATOM 756 C C . PHE A 1 94 ? -5.664 5.803 -0.326 1.00 95.69 94 PHE A C 1
ATOM 758 O O . PHE A 1 94 ? -5.194 4.665 -0.311 1.00 95.69 94 PHE A O 1
ATOM 765 N N . ARG A 1 95 ? -6.865 6.073 -0.854 1.00 94.44 95 ARG A N 1
ATOM 766 C CA . ARG A 1 95 ? -7.785 5.056 -1.386 1.00 94.44 95 ARG A CA 1
ATOM 767 C C . ARG A 1 95 ? -7.124 4.147 -2.423 1.00 94.44 95 ARG A C 1
ATOM 769 O O . ARG A 1 95 ? -7.368 2.946 -2.419 1.00 94.44 95 ARG A O 1
ATOM 776 N N . THR A 1 96 ? -6.332 4.718 -3.326 1.00 94.62 96 THR A N 1
ATOM 777 C CA . THR A 1 96 ? -5.760 3.998 -4.472 1.00 94.62 96 THR A CA 1
ATOM 778 C C . THR A 1 96 ? -4.350 3.473 -4.209 1.00 94.62 96 THR A C 1
ATOM 780 O O . THR A 1 96 ? -3.839 2.689 -5.005 1.00 94.62 96 THR A O 1
ATOM 783 N N . THR A 1 97 ? -3.729 3.821 -3.076 1.00 95.88 97 THR A N 1
ATOM 784 C CA . THR A 1 97 ? -2.325 3.494 -2.783 1.00 95.88 97 THR A CA 1
ATOM 785 C C . THR A 1 97 ? -2.014 2.002 -2.910 1.00 95.88 97 THR A C 1
ATOM 787 O O . THR A 1 97 ? -1.009 1.639 -3.525 1.00 95.88 97 THR A O 1
ATOM 790 N N . LEU A 1 98 ? -2.861 1.120 -2.363 1.00 94.75 98 LEU A N 1
ATOM 791 C CA . LEU A 1 98 ? -2.617 -0.325 -2.450 1.00 94.75 98 LEU A CA 1
ATOM 792 C C . LEU A 1 98 ? -2.805 -0.864 -3.864 1.00 94.75 98 LEU A C 1
ATOM 794 O O . LEU A 1 98 ? -2.037 -1.725 -4.280 1.00 94.75 98 LEU A O 1
ATOM 798 N N . VAL A 1 99 ? -3.808 -0.372 -4.589 1.00 95.31 99 VAL A N 1
ATOM 799 C CA . VAL A 1 99 ? -4.089 -0.816 -5.960 1.00 95.31 99 VAL A CA 1
ATOM 800 C C . VAL A 1 99 ? -2.928 -0.429 -6.873 1.00 95.31 99 VAL A C 1
ATOM 802 O O . VAL A 1 99 ? -2.403 -1.261 -7.607 1.00 95.31 99 VAL A O 1
ATOM 805 N N . GLU A 1 100 ? -2.459 0.813 -6.767 1.00 95.38 100 GLU A N 1
ATOM 806 C CA . GLU A 1 100 ? -1.366 1.329 -7.591 1.00 95.38 100 GLU A CA 1
ATOM 807 C C . GLU A 1 100 ? -0.024 0.652 -7.279 1.00 95.38 100 GLU A C 1
ATOM 809 O O . GLU A 1 100 ? 0.713 0.276 -8.189 1.00 95.38 100 GLU A O 1
ATOM 814 N N . THR A 1 101 ? 0.298 0.438 -5.998 1.00 96.44 101 THR A N 1
ATOM 815 C CA . THR A 1 101 ? 1.533 -0.279 -5.629 1.00 96.44 101 THR A CA 1
ATOM 816 C C . THR A 1 101 ? 1.468 -1.763 -5.988 1.00 96.44 101 THR A C 1
ATOM 818 O O . THR A 1 101 ? 2.487 -2.334 -6.375 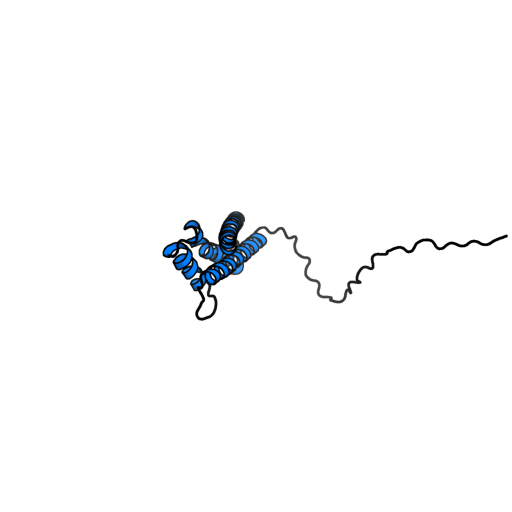1.00 96.44 101 THR A O 1
ATOM 821 N N . PHE A 1 102 ? 0.287 -2.388 -5.937 1.00 96.56 102 PHE A N 1
ATOM 822 C CA . PHE A 1 102 ? 0.097 -3.762 -6.402 1.00 96.56 102 PHE A CA 1
ATOM 823 C C . PHE A 1 102 ? 0.291 -3.887 -7.914 1.00 96.56 102 PHE A C 1
ATOM 825 O O . PHE A 1 102 ? 0.969 -4.809 -8.366 1.00 96.56 102 PHE A O 1
ATOM 832 N N . ALA A 1 103 ? -0.247 -2.945 -8.692 1.00 95.69 103 ALA A N 1
ATOM 833 C CA . ALA A 1 103 ? -0.049 -2.904 -10.137 1.00 95.69 103 ALA A CA 1
ATOM 834 C C . ALA A 1 103 ? 1.441 -2.768 -10.495 1.00 95.69 103 ALA A C 1
ATOM 836 O O . ALA A 1 103 ? 1.953 -3.547 -11.297 1.00 95.69 103 ALA A O 1
ATOM 837 N N . LEU A 1 104 ? 2.165 -1.863 -9.827 1.00 95.44 104 LEU A N 1
ATOM 838 C CA . LEU A 1 104 ? 3.611 -1.715 -10.024 1.00 95.44 104 LEU A CA 1
ATOM 839 C C . LEU A 1 104 ? 4.396 -2.966 -9.623 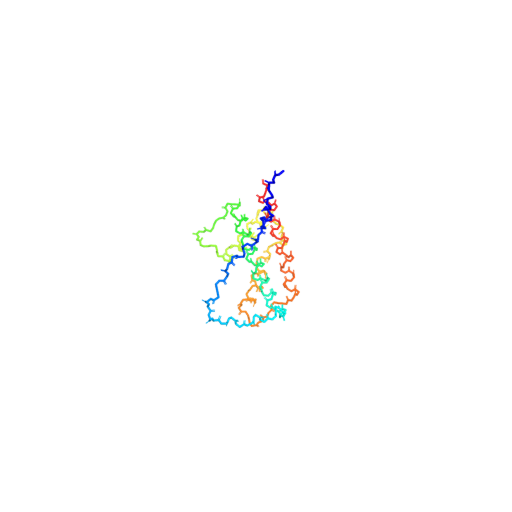1.00 95.44 104 LEU A C 1
ATOM 841 O O . LEU A 1 104 ? 5.343 -3.337 -10.311 1.00 95.44 104 LEU A O 1
ATOM 845 N N . ARG A 1 105 ? 3.997 -3.652 -8.546 1.00 95.50 105 ARG A N 1
ATOM 846 C CA . ARG A 1 105 ? 4.590 -4.944 -8.186 1.00 95.50 105 ARG A CA 1
ATOM 847 C C . ARG A 1 105 ? 4.360 -5.988 -9.277 1.00 95.50 105 ARG A C 1
ATOM 849 O O . ARG A 1 105 ? 5.280 -6.731 -9.594 1.00 95.50 105 ARG A O 1
ATOM 856 N N . ARG A 1 106 ? 3.154 -6.063 -9.849 1.00 95.75 106 ARG A N 1
ATOM 857 C CA . ARG A 1 106 ? 2.866 -7.022 -10.925 1.00 95.75 106 ARG A CA 1
ATOM 858 C C . ARG A 1 106 ? 3.785 -6.814 -12.123 1.00 95.75 106 ARG A C 1
ATOM 860 O O . ARG A 1 106 ? 4.282 -7.794 -12.661 1.00 95.75 106 ARG A O 1
ATOM 867 N N . ILE A 1 107 ? 4.040 -5.557 -12.486 1.00 93.62 107 ILE A N 1
ATOM 868 C CA . ILE A 1 107 ? 5.014 -5.212 -13.527 1.00 93.62 107 ILE A CA 1
ATOM 869 C C . ILE A 1 107 ? 6.411 -5.679 -13.106 1.00 93.62 107 ILE A C 1
ATOM 871 O O . ILE A 1 107 ? 7.044 -6.436 -13.827 1.00 93.62 107 ILE A O 1
ATOM 875 N N . ALA A 1 108 ? 6.851 -5.294 -11.907 1.00 91.94 108 ALA A N 1
ATOM 876 C CA . ALA A 1 108 ? 8.185 -5.596 -11.397 1.00 91.94 108 ALA A CA 1
ATOM 877 C C . ALA A 1 108 ? 8.524 -7.095 -11.314 1.00 91.94 108 ALA A C 1
ATOM 879 O O . ALA A 1 108 ? 9.674 -7.462 -11.561 1.00 91.94 108 ALA A O 1
ATOM 880 N N . ASP A 1 109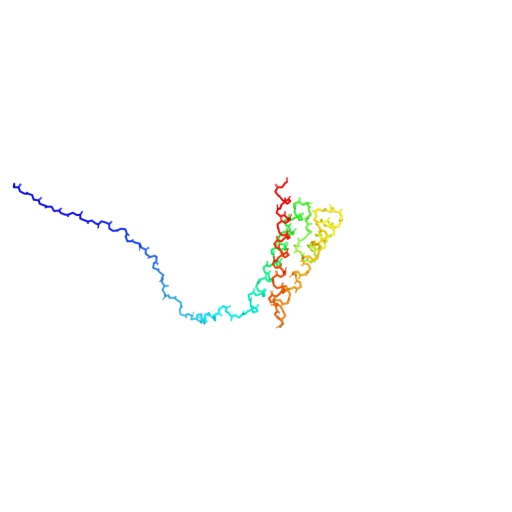 ? 7.557 -7.923 -10.910 1.00 90.44 109 ASP A N 1
ATOM 881 C CA . ASP A 1 109 ? 7.769 -9.341 -10.603 1.00 90.44 109 ASP A CA 1
ATOM 882 C C . ASP A 1 109 ? 7.398 -10.266 -11.774 1.00 90.44 109 ASP A C 1
ATOM 884 O O . ASP A 1 109 ? 7.964 -11.353 -11.892 1.00 90.44 109 ASP A O 1
ATOM 888 N N . TYR A 1 110 ? 6.419 -9.876 -12.599 1.00 90.44 110 TYR A N 1
ATOM 889 C CA . TYR A 1 110 ? 5.781 -10.784 -13.559 1.00 90.44 110 TYR A CA 1
ATOM 890 C C . TYR A 1 110 ? 5.708 -10.250 -14.990 1.00 90.44 110 TYR A C 1
ATOM 892 O O . TYR A 1 110 ? 5.320 -11.010 -15.876 1.00 90.44 110 TYR A O 1
ATOM 900 N N . SER A 1 111 ? 6.041 -8.981 -15.236 1.00 89.31 111 SER A N 1
ATOM 901 C CA . SER A 1 111 ? 6.103 -8.462 -16.603 1.00 89.31 111 SER A CA 1
ATOM 902 C C . SER A 1 111 ? 7.495 -8.647 -17.201 1.00 89.31 111 SER A C 1
ATOM 904 O O . SER A 1 111 ? 8.501 -8.730 -16.497 1.00 89.31 111 SER A O 1
ATOM 906 N N . THR A 1 112 ? 7.543 -8.680 -18.530 1.00 86.88 112 THR A N 1
ATOM 907 C CA . THR A 1 112 ? 8.774 -8.466 -19.298 1.00 86.88 112 THR A CA 1
ATOM 908 C C . THR A 1 112 ? 9.234 -7.008 -19.228 1.00 86.88 112 THR A C 1
ATOM 910 O O . THR A 1 112 ? 10.418 -6.727 -19.408 1.00 86.88 112 THR A O 1
ATOM 913 N N . ASP A 1 113 ? 8.310 -6.089 -18.938 1.00 87.88 113 ASP A N 1
ATOM 914 C CA . ASP A 1 113 ? 8.603 -4.677 -18.711 1.00 87.88 113 ASP A CA 1
ATOM 915 C C . ASP A 1 113 ? 9.235 -4.443 -17.337 1.00 87.88 113 ASP A C 1
ATOM 917 O O . ASP A 1 113 ? 9.094 -5.232 -16.404 1.00 87.88 113 ASP A O 1
ATOM 921 N N . SER A 1 114 ? 9.923 -3.312 -17.187 1.00 89.25 114 SER A N 1
ATOM 922 C CA . SER A 1 114 ? 10.511 -2.905 -15.911 1.00 89.25 114 SER A CA 1
ATOM 923 C C . SER A 1 114 ? 9.912 -1.609 -15.399 1.00 89.25 114 SER A C 1
ATOM 925 O O . SER A 1 114 ? 9.589 -0.706 -16.166 1.00 89.25 114 SER A O 1
ATOM 927 N N . VAL A 1 115 ? 9.852 -1.491 -14.076 1.00 92.62 115 VAL A N 1
ATOM 928 C C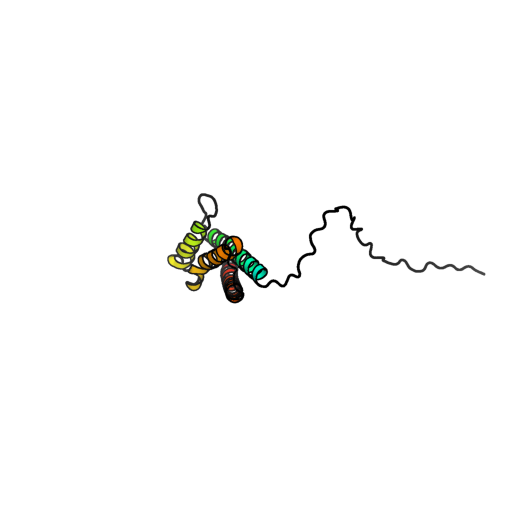A . VAL A 1 115 ? 9.448 -0.260 -13.405 1.00 92.62 115 VAL A CA 1
ATOM 929 C C . VAL A 1 115 ? 10.495 0.818 -13.670 1.00 92.62 115 VAL A C 1
ATOM 931 O O . VAL A 1 115 ? 11.690 0.648 -13.407 1.00 92.62 115 VAL A O 1
ATOM 934 N N . SER A 1 116 ? 10.044 1.964 -14.167 1.00 92.81 116 SER A N 1
ATOM 935 C CA . SER A 1 116 ? 10.909 3.110 -14.411 1.00 92.81 116 SER A CA 1
ATOM 936 C C . SER A 1 116 ? 11.373 3.760 -13.103 1.00 92.81 116 SER A C 1
ATOM 938 O O . SER A 1 116 ? 10.763 3.644 -12.035 1.00 92.81 116 SER A O 1
ATOM 940 N N . ARG A 1 117 ? 12.441 4.558 -13.194 1.00 93.06 117 ARG A N 1
ATOM 941 C CA . ARG A 1 117 ? 12.914 5.394 -12.079 1.00 93.06 117 ARG A CA 1
ATOM 942 C C . ARG A 1 117 ? 11.808 6.292 -11.518 1.00 93.06 117 ARG A C 1
ATOM 944 O O . ARG A 1 117 ? 11.730 6.483 -10.304 1.00 93.06 117 ARG A O 1
ATOM 951 N N . ALA A 1 118 ? 10.999 6.884 -12.396 1.00 94.00 118 ALA A N 1
ATOM 952 C CA . ALA A 1 118 ? 9.952 7.821 -12.008 1.00 94.00 118 ALA A CA 1
ATOM 953 C C . ALA A 1 118 ? 8.829 7.112 -11.241 1.00 94.00 118 ALA A C 1
ATOM 955 O O . ALA A 1 118 ? 8.424 7.584 -10.178 1.00 94.00 118 ALA A O 1
ATOM 956 N N . GLU A 1 119 ? 8.381 5.956 -11.730 1.00 95.12 119 GLU A N 1
ATOM 957 C CA . GLU A 1 119 ? 7.372 5.129 -11.062 1.00 95.12 119 GLU A CA 1
ATOM 958 C C . GLU A 1 119 ? 7.864 4.627 -9.706 1.00 95.12 119 GLU A C 1
ATOM 960 O O . GLU A 1 119 ? 7.165 4.792 -8.707 1.00 95.12 119 GLU A O 1
ATOM 965 N N . GLY A 1 120 ? 9.099 4.116 -9.637 1.00 94.69 120 GLY A N 1
ATOM 966 C CA . GLY A 1 120 ? 9.702 3.671 -8.381 1.00 94.69 120 GLY A CA 1
ATOM 967 C C . GLY A 1 120 ? 9.782 4.791 -7.337 1.00 94.69 120 GLY A C 1
ATOM 968 O O . GLY A 1 120 ? 9.405 4.596 -6.181 1.00 94.69 120 GLY A O 1
ATOM 969 N N . ARG A 1 121 ? 10.197 6.003 -7.737 1.00 95.19 121 ARG A N 1
ATOM 970 C CA . ARG A 1 121 ? 10.231 7.170 -6.831 1.00 95.19 121 ARG A CA 1
ATOM 971 C C . ARG A 1 121 ? 8.836 7.570 -6.357 1.00 95.19 121 ARG A C 1
ATOM 973 O O . ARG A 1 121 ? 8.654 7.791 -5.163 1.00 95.19 121 ARG A O 1
ATOM 980 N N . ARG A 1 122 ? 7.852 7.635 -7.260 1.00 95.56 122 ARG A N 1
ATOM 981 C CA . ARG A 1 122 ? 6.458 7.959 -6.906 1.00 95.56 122 ARG A CA 1
ATOM 982 C C . ARG A 1 122 ? 5.878 6.931 -5.933 1.00 95.56 122 ARG A C 1
ATOM 984 O O . ARG A 1 122 ? 5.264 7.318 -4.939 1.00 95.56 122 ARG A O 1
ATOM 991 N N . ALA A 1 123 ? 6.125 5.643 -6.175 1.00 96.50 123 ALA A N 1
ATOM 992 C CA . ALA A 1 123 ? 5.706 4.562 -5.288 1.00 96.50 123 ALA A CA 1
ATOM 993 C C . ALA A 1 123 ? 6.319 4.703 -3.891 1.00 96.50 123 ALA A C 1
ATOM 995 O O . ALA A 1 123 ? 5.599 4.592 -2.898 1.00 96.50 123 ALA A O 1
ATOM 996 N N . LEU A 1 124 ? 7.615 5.013 -3.804 1.00 97.19 124 LEU A N 1
ATOM 997 C CA . LEU A 1 124 ? 8.308 5.199 -2.531 1.00 97.19 124 LEU A CA 1
ATOM 998 C C . LEU A 1 124 ? 7.767 6.399 -1.744 1.00 97.19 124 LEU A C 1
ATOM 1000 O O . LEU A 1 124 ? 7.453 6.261 -0.562 1.00 97.19 124 LEU A O 1
ATOM 1004 N N . THR A 1 125 ? 7.613 7.558 -2.391 1.00 97.38 125 THR A N 1
ATOM 1005 C CA . THR A 1 125 ? 7.054 8.760 -1.752 1.00 97.38 125 THR A CA 1
ATOM 1006 C C . THR A 1 125 ? 5.651 8.491 -1.214 1.00 97.38 125 THR A C 1
ATOM 1008 O O . THR A 1 125 ? 5.367 8.786 -0.051 1.00 97.38 125 THR A O 1
ATOM 1011 N N . ARG A 1 126 ? 4.788 7.866 -2.024 1.00 96.88 126 ARG A N 1
ATOM 1012 C CA . ARG A 1 126 ? 3.423 7.527 -1.611 1.00 96.88 126 ARG A CA 1
ATOM 1013 C C . ARG A 1 126 ? 3.403 6.517 -0.465 1.00 96.88 126 ARG A C 1
ATOM 1015 O O . ARG A 1 126 ? 2.669 6.715 0.498 1.00 96.88 126 ARG A O 1
ATOM 1022 N N . THR A 1 127 ? 4.231 5.476 -0.542 1.00 98.06 127 THR A N 1
ATOM 1023 C CA . THR A 1 127 ? 4.356 4.457 0.512 1.00 98.06 127 THR A CA 1
ATOM 1024 C C . THR A 1 127 ? 4.796 5.086 1.827 1.00 98.06 127 THR A C 1
ATOM 1026 O O . THR A 1 127 ? 4.214 4.787 2.862 1.00 98.06 127 THR A O 1
ATOM 1029 N N . SER A 1 128 ? 5.770 6.003 1.796 1.00 98.06 128 SER A N 1
ATOM 1030 C CA . SER A 1 128 ? 6.234 6.693 3.003 1.00 98.06 128 SER A CA 1
ATOM 1031 C C . SER A 1 128 ? 5.132 7.534 3.649 1.00 98.06 128 SER A C 1
ATOM 1033 O O . SER A 1 128 ? 4.953 7.470 4.863 1.00 98.06 128 SER A O 1
ATOM 1035 N N . ALA A 1 129 ? 4.369 8.295 2.859 1.00 97.81 129 ALA A N 1
ATOM 1036 C CA . ALA A 1 129 ? 3.240 9.066 3.381 1.00 97.81 129 ALA A CA 1
ATOM 1037 C C . ALA A 1 129 ? 2.156 8.153 3.979 1.00 97.81 129 ALA A C 1
ATOM 1039 O O . ALA A 1 129 ? 1.637 8.424 5.061 1.00 97.81 129 ALA A O 1
ATOM 1040 N N . PHE A 1 130 ? 1.855 7.047 3.298 1.00 97.62 130 PHE A N 1
ATOM 1041 C CA . PHE A 1 130 ? 0.844 6.080 3.709 1.00 97.62 130 PHE A CA 1
ATOM 1042 C C . PHE A 1 130 ? 1.194 5.377 5.026 1.00 97.62 130 PHE A C 1
ATOM 1044 O O . PHE A 1 130 ? 0.388 5.360 5.955 1.00 97.62 130 PHE A O 1
ATOM 1051 N N . THR A 1 131 ? 2.408 4.832 5.144 1.00 97.62 131 THR A N 1
ATOM 1052 C CA . THR A 1 131 ? 2.832 4.123 6.359 1.00 97.62 131 THR A CA 1
ATOM 1053 C C . THR A 1 131 ? 2.971 5.069 7.546 1.00 97.62 131 THR A C 1
ATOM 1055 O O . THR A 1 131 ? 2.581 4.698 8.649 1.00 97.62 131 THR A O 1
ATOM 1058 N N . LYS A 1 132 ? 3.432 6.311 7.329 1.00 97.50 132 LYS A N 1
AT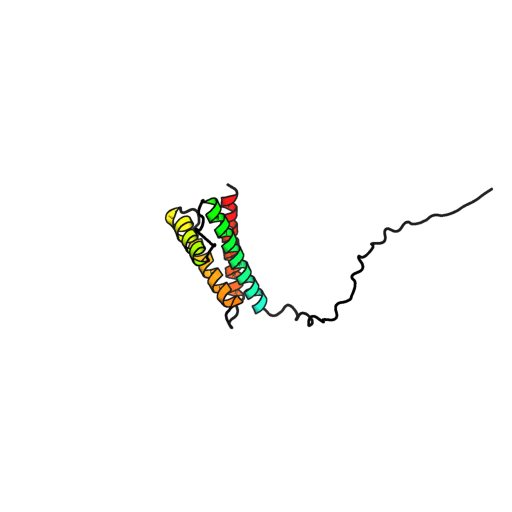OM 1059 C CA . LYS A 1 132 ? 3.438 7.358 8.366 1.00 97.50 132 LYS A CA 1
ATOM 1060 C C . LYS A 1 132 ? 2.031 7.681 8.862 1.00 97.50 132 LYS A C 1
ATOM 1062 O O . LYS A 1 132 ? 1.829 7.771 10.068 1.00 97.50 132 LYS A O 1
ATOM 1067 N N . ALA A 1 133 ? 1.057 7.812 7.959 1.00 96.69 133 ALA A N 1
ATOM 1068 C CA . ALA A 1 133 ? -0.329 8.078 8.340 1.00 96.69 133 ALA A CA 1
ATOM 1069 C C . ALA A 1 133 ? -0.936 6.937 9.172 1.00 96.69 133 ALA A C 1
ATOM 1071 O O . ALA A 1 133 ? -1.692 7.188 10.106 1.00 96.69 133 ALA A O 1
ATOM 1072 N N . ILE A 1 134 ? -0.593 5.684 8.860 1.00 96.38 134 ILE A N 1
ATOM 1073 C CA . ILE A 1 134 ? -1.029 4.524 9.646 1.00 96.38 134 ILE A CA 1
ATOM 1074 C C . ILE A 1 134 ? -0.342 4.489 11.010 1.00 96.38 134 ILE A C 1
ATOM 1076 O O . ILE A 1 134 ? -1.030 4.366 12.020 1.00 96.38 134 ILE A O 1
ATOM 1080 N N . ALA A 1 135 ? 0.980 4.654 11.052 1.00 95.31 135 ALA A N 1
ATOM 1081 C CA . ALA A 1 135 ? 1.740 4.653 12.298 1.00 95.31 135 ALA A CA 1
ATOM 1082 C C . ALA A 1 135 ? 1.272 5.758 13.259 1.00 95.31 135 ALA A C 1
ATOM 1084 O O . ALA A 1 135 ? 1.079 5.494 14.441 1.00 95.31 135 ALA A O 1
ATOM 1085 N N . GLY A 1 136 ? 1.006 6.964 12.744 1.00 94.25 136 GLY A N 1
ATOM 1086 C CA . GLY A 1 136 ? 0.516 8.086 13.548 1.00 94.25 136 GLY A CA 1
ATOM 1087 C C . GLY A 1 136 ? -0.858 7.856 14.185 1.00 94.25 136 GLY A C 1
ATOM 1088 O O . GLY A 1 136 ? -1.160 8.494 15.183 1.00 94.25 136 GLY A O 1
ATOM 1089 N N . ARG A 1 137 ? -1.675 6.941 13.646 1.00 88.06 137 ARG A N 1
ATOM 1090 C CA . ARG A 1 137 ? -2.970 6.560 14.238 1.00 88.06 137 ARG A CA 1
ATOM 1091 C C . ARG A 1 137 ? -2.896 5.360 15.176 1.00 88.06 137 ARG A C 1
ATOM 1093 O O . ARG A 1 137 ? -3.792 5.195 15.985 1.00 88.06 137 ARG A O 1
ATOM 1100 N N . ALA A 1 138 ? -1.896 4.497 15.023 1.00 78.50 138 ALA A N 1
ATOM 1101 C CA . ALA A 1 138 ? -1.727 3.328 15.887 1.00 78.50 138 ALA A CA 1
ATOM 1102 C C . ALA A 1 138 ? -1.071 3.679 17.235 1.00 78.50 138 ALA A C 1
ATOM 1104 O O . ALA A 1 138 ? -1.105 2.871 18.155 1.00 78.50 138 ALA A O 1
ATOM 1105 N N . GLY A 1 139 ? -0.433 4.851 17.331 1.00 68.19 139 GLY A N 1
ATOM 1106 C CA . GLY A 1 139 ? 0.188 5.356 18.559 1.00 68.19 139 GLY A CA 1
ATOM 1107 C C . GLY A 1 139 ? -0.716 6.237 19.430 1.00 68.19 139 GLY A C 1
ATOM 1108 O O . GLY A 1 139 ? -0.213 6.818 20.387 1.00 68.19 139 GLY A O 1
ATOM 1109 N N . THR A 1 140 ? -1.999 6.375 19.084 1.00 52.75 140 THR A N 1
ATOM 1110 C CA . THR A 1 140 ? -3.019 7.139 19.827 1.00 52.75 140 THR A CA 1
ATOM 1111 C C . THR A 1 140 ? -4.077 6.201 20.366 1.00 52.75 140 THR A C 1
ATOM 1113 O O . THR A 1 140 ? -4.449 6.347 21.545 1.00 52.75 140 THR A O 1
#